Protein AF-A0A7W2R2V3-F1 (afdb_monomer)

Secondary structure (DSSP, 8-state):
--SSTTTSSSSS------PPPP-HHHHHHHTTS-GGGHHIIIIIIT--EEEEEETTTTEEEEEEESTT-GGGEEEEEEEEEETTEEEEEEEE-TTS-HHHHHHHHHHTTPEEEEEEETTEEEEEETTEEEEEESS--TTS-EEEEEEE-

Nearest PDB structures (foldseek):
  3q6a-assembly1_D  TM=4.768E-01  e=6.308E-01  Staphylococcus saprophyticus subsp. saprophyticus ATCC 15305 = NCTC 7292
  6pny-assembly1_A  TM=5.780E-01  e=5.895E+00  Francisella tularensis subsp. tularensis SCHU S4
  5ubf-assembly1_B  TM=4.157E-01  e=2.440E+00  Vibrio cholerae
  4i3d-assembly2_B  TM=1.960E-01  e=4.393E+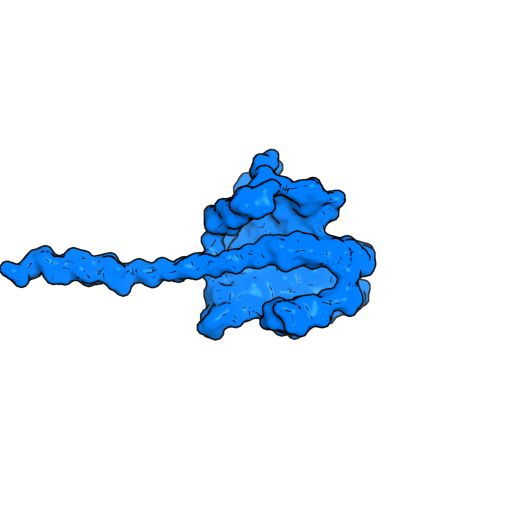00  Anguilla japonica

Structure (mmCIF, N/CA/C/O backbone):
data_AF-A0A7W2R2V3-F1
#
_entry.id   AF-A0A7W2R2V3-F1
#
loop_
_atom_site.group_PDB
_atom_site.id
_atom_site.type_symbol
_atom_site.label_atom_id
_atom_site.label_alt_id
_atom_site.label_comp_id
_atom_site.label_asym_id
_atom_site.label_entity_id
_atom_site.label_seq_id
_atom_site.pdbx_PDB_ins_code
_atom_site.Cartn_x
_atom_site.Cartn_y
_atom_site.Cartn_z
_atom_site.occupancy
_atom_site.B_iso_or_equiv
_atom_site.auth_seq_id
_atom_site.auth_comp_id
_atom_site.auth_asym_id
_atom_site.auth_atom_id
_atom_site.pdbx_PDB_model_num
ATOM 1 N N . MET A 1 1 ? -49.630 -6.819 -19.269 1.00 47.91 1 MET A N 1
ATOM 2 C CA . MET A 1 1 ? -48.246 -7.353 -19.240 1.00 47.91 1 MET A CA 1
ATOM 3 C C . MET A 1 1 ? -47.215 -6.391 -19.866 1.00 47.91 1 MET A C 1
ATOM 5 O O . MET A 1 1 ? -46.337 -6.831 -20.587 1.00 47.91 1 MET A O 1
ATOM 9 N N . LYS A 1 2 ? -47.283 -5.071 -19.603 1.00 46.50 2 LYS A N 1
ATOM 10 C CA . LYS A 1 2 ? -46.313 -4.076 -20.130 1.00 46.50 2 LYS A CA 1
ATOM 11 C C . LYS A 1 2 ? -45.599 -3.246 -19.049 1.00 46.50 2 LYS A C 1
ATOM 13 O O . LYS A 1 2 ? -44.731 -2.457 -19.379 1.00 46.50 2 LYS A O 1
ATOM 18 N N . LYS A 1 3 ? -45.942 -3.430 -17.766 1.00 49.81 3 LYS A N 1
ATOM 19 C CA . LYS A 1 3 ? -45.363 -2.667 -16.639 1.00 49.81 3 LYS A CA 1
ATOM 20 C C . LYS A 1 3 ? -44.327 -3.441 -15.809 1.00 49.81 3 LYS A C 1
ATOM 22 O O . LYS A 1 3 ? -43.699 -2.854 -14.945 1.00 49.81 3 LYS A O 1
ATOM 27 N N . ILE A 1 4 ? -44.141 -4.737 -16.076 1.00 51.19 4 ILE A N 1
ATOM 28 C CA . ILE A 1 4 ? -43.165 -5.586 -15.362 1.00 51.19 4 ILE A CA 1
ATOM 29 C C . ILE A 1 4 ? -41.806 -5.591 -16.083 1.00 51.19 4 ILE A C 1
ATOM 31 O O . ILE A 1 4 ? -40.770 -5.765 -15.452 1.00 51.19 4 ILE A O 1
ATOM 35 N N . LEU A 1 5 ? -41.787 -5.313 -17.392 1.00 47.81 5 LEU A N 1
ATOM 36 C CA . LEU A 1 5 ? -40.557 -5.337 -18.188 1.00 47.81 5 LEU A CA 1
ATOM 37 C C . LEU A 1 5 ? -39.594 -4.182 -17.858 1.00 47.81 5 LEU A C 1
ATOM 39 O O . LEU A 1 5 ? -38.398 -4.296 -18.097 1.00 47.81 5 LEU A O 1
ATOM 43 N N . THR A 1 6 ? -40.096 -3.084 -17.290 1.00 49.03 6 THR A N 1
ATOM 44 C CA . THR A 1 6 ? -39.286 -1.891 -17.012 1.00 49.03 6 THR A CA 1
ATOM 45 C C . THR A 1 6 ? -38.466 -2.007 -15.727 1.00 49.03 6 THR A C 1
ATOM 47 O O . THR A 1 6 ? -37.457 -1.326 -15.599 1.00 49.03 6 THR A O 1
ATOM 50 N N . LEU A 1 7 ? -38.846 -2.887 -14.790 1.00 47.12 7 LEU A N 1
ATOM 51 C CA . LEU A 1 7 ? -38.117 -3.048 -13.525 1.00 47.12 7 LEU A CA 1
ATOM 52 C C . LEU A 1 7 ? -36.897 -3.976 -13.662 1.00 47.12 7 LEU A C 1
ATOM 54 O O . LEU A 1 7 ? -35.919 -3.821 -12.938 1.00 47.12 7 LEU A O 1
ATOM 58 N N . ALA A 1 8 ? -36.919 -4.894 -14.633 1.00 49.53 8 ALA A N 1
ATOM 59 C CA . ALA A 1 8 ? -35.795 -5.787 -14.915 1.00 49.53 8 ALA A CA 1
ATOM 60 C C . ALA A 1 8 ? -34.620 -5.076 -15.617 1.00 49.53 8 ALA A C 1
ATOM 62 O O . ALA A 1 8 ? -33.488 -5.542 -15.535 1.00 49.53 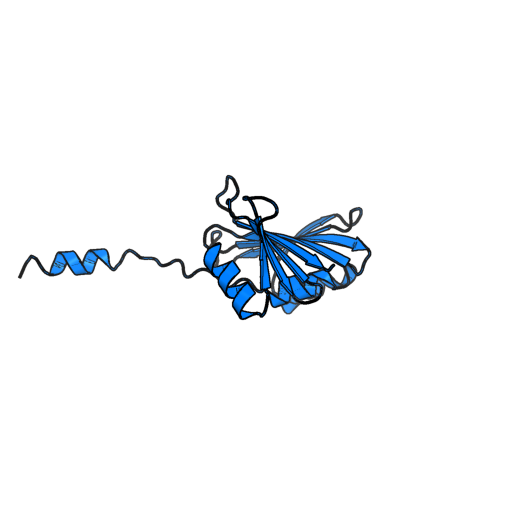8 ALA A O 1
ATOM 63 N N . LEU A 1 9 ? -34.868 -3.929 -16.265 1.00 43.19 9 LEU A N 1
ATOM 64 C CA . LEU A 1 9 ? -33.844 -3.177 -17.000 1.00 43.19 9 LEU A CA 1
ATOM 65 C C . LEU A 1 9 ? -33.035 -2.212 -16.109 1.00 43.19 9 LEU A C 1
ATOM 67 O O . LEU A 1 9 ? -31.960 -1.771 -16.499 1.00 43.19 9 LEU A O 1
ATOM 71 N N . CYS A 1 10 ? -33.507 -1.912 -14.892 1.00 48.00 10 CYS A N 1
ATOM 72 C CA . CYS A 1 10 ? -32.757 -1.096 -13.926 1.00 48.00 10 CYS A CA 1
ATOM 73 C C . CYS A 1 10 ? -31.754 -1.907 -13.088 1.00 48.00 10 CYS A C 1
ATOM 75 O O . CYS A 1 10 ? -30.905 -1.319 -12.426 1.00 48.00 10 CYS A O 1
ATOM 77 N N . LEU A 1 11 ? -31.817 -3.243 -13.126 1.00 46.50 11 LEU A N 1
ATOM 78 C CA . LEU A 1 11 ? -30.890 -4.122 -12.400 1.00 46.50 11 LEU A CA 1
ATOM 79 C C . LEU A 1 11 ? -29.663 -4.533 -13.229 1.00 46.50 11 LEU A C 1
ATOM 81 O O . LEU A 1 11 ? -28.721 -5.089 -12.676 1.00 46.50 11 LEU A O 1
ATOM 85 N N . SER A 1 12 ? -29.632 -4.242 -14.534 1.00 45.44 12 SER A N 1
ATOM 86 C CA . SER A 1 12 ? -28.555 -4.679 -15.436 1.00 45.44 12 SER A CA 1
ATOM 87 C C . SER A 1 12 ? -27.430 -3.658 -15.645 1.00 45.44 12 SER A C 1
ATOM 89 O O . SER A 1 12 ? -26.574 -3.878 -16.496 1.00 45.44 12 SER A O 1
ATOM 91 N N . LEU A 1 13 ? -27.418 -2.540 -14.909 1.00 46.31 13 LEU A N 1
ATOM 92 C CA . LEU A 1 13 ? -26.370 -1.509 -15.022 1.00 46.31 13 LEU A CA 1
ATOM 93 C C . LEU A 1 13 ? -25.631 -1.213 -13.717 1.00 46.31 13 LEU A C 1
ATOM 95 O O . LEU A 1 13 ? -24.720 -0.387 -13.711 1.00 46.31 13 LEU A O 1
ATOM 99 N N . ALA A 1 14 ? -25.921 -1.942 -12.640 1.00 42.97 14 ALA A N 1
ATOM 100 C CA . ALA A 1 14 ? -24.955 -2.059 -11.563 1.00 42.97 14 ALA A CA 1
ATOM 101 C C . ALA A 1 14 ? -23.848 -3.013 -12.037 1.00 42.97 14 ALA A C 1
ATOM 103 O O . ALA A 1 14 ? -23.759 -4.156 -11.598 1.00 42.97 14 ALA A O 1
ATOM 104 N N . ASN A 1 15 ? -22.983 -2.538 -12.942 1.00 39.16 15 ASN A N 1
ATOM 105 C CA . ASN A 1 15 ? -21.591 -2.964 -12.927 1.00 39.16 15 ASN A CA 1
ATOM 106 C C . ASN A 1 15 ? -21.072 -2.538 -11.555 1.00 39.16 15 ASN A C 1
ATOM 108 O O . ASN A 1 15 ? -20.487 -1.469 -11.398 1.00 39.16 15 ASN A O 1
ATOM 112 N N . THR A 1 16 ? -21.358 -3.344 -10.532 1.00 43.53 16 THR A N 1
ATOM 113 C CA . THR A 1 16 ? -20.604 -3.327 -9.296 1.00 43.53 16 THR A CA 1
ATOM 114 C C . THR A 1 16 ? -19.194 -3.662 -9.747 1.00 43.53 16 THR A C 1
ATOM 116 O O . THR A 1 16 ? -18.870 -4.833 -9.965 1.00 43.53 16 THR A O 1
ATOM 119 N N . ALA A 1 17 ? -18.394 -2.630 -10.019 1.00 47.38 17 ALA A N 1
ATOM 120 C CA . ALA A 1 17 ? -16.955 -2.745 -10.071 1.00 47.38 17 ALA A CA 1
ATOM 121 C C . ALA A 1 17 ? -16.590 -3.310 -8.702 1.00 47.38 17 ALA A C 1
ATOM 123 O O . ALA A 1 17 ? -16.568 -2.594 -7.708 1.00 47.38 17 ALA A O 1
ATOM 124 N N . MET A 1 18 ? -16.524 -4.639 -8.638 1.00 47.41 18 MET A N 1
ATOM 125 C CA . MET A 1 18 ? -16.279 -5.384 -7.422 1.00 47.41 18 MET A CA 1
ATOM 126 C C . MET A 1 18 ? -14.887 -4.937 -7.007 1.00 47.41 18 MET A C 1
ATOM 128 O O . MET A 1 18 ? -13.915 -5.251 -7.707 1.00 47.41 18 MET A O 1
ATOM 132 N N . SER A 1 19 ? -14.831 -4.075 -5.994 1.00 53.31 19 SER A N 1
ATOM 133 C CA . SER A 1 19 ? -13.600 -3.391 -5.652 1.00 53.31 19 SER A CA 1
ATOM 134 C C . SER A 1 19 ? -12.564 -4.450 -5.291 1.00 53.31 19 SER A C 1
ATOM 136 O O . SER A 1 19 ? -12.847 -5.513 -4.726 1.00 53.31 19 SER A O 1
ATOM 138 N N . LYS A 1 20 ? -11.366 -4.259 -5.833 1.00 68.19 20 LYS A N 1
ATOM 139 C CA . LYS A 1 20 ? -10.300 -5.248 -5.737 1.00 68.19 20 LYS A CA 1
ATOM 140 C C . LYS A 1 20 ? -9.774 -5.235 -4.307 1.00 68.19 20 LYS A C 1
ATOM 142 O O . LYS A 1 20 ? -9.428 -4.184 -3.779 1.00 68.19 20 LYS A O 1
ATOM 147 N N . ASN A 1 21 ? -9.646 -6.417 -3.705 1.00 80.31 21 ASN A N 1
ATOM 148 C CA . ASN A 1 21 ? -8.979 -6.533 -2.412 1.00 80.31 21 ASN A C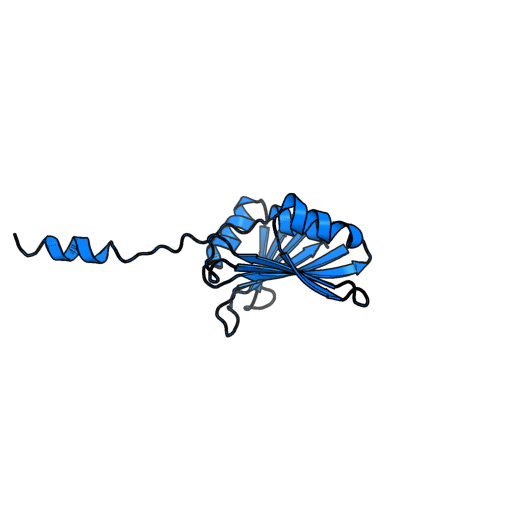A 1
ATOM 149 C C . ASN A 1 21 ? -7.529 -6.055 -2.533 1.00 80.31 21 ASN A C 1
ATOM 151 O O . ASN A 1 21 ? -6.776 -6.536 -3.386 1.00 80.31 21 ASN A O 1
ATOM 155 N N . LEU A 1 22 ? -7.157 -5.111 -1.674 1.00 90.00 22 LEU A N 1
ATOM 156 C CA . LEU A 1 22 ? -5.791 -4.651 -1.523 1.00 90.00 22 LEU A CA 1
ATOM 157 C C . LEU A 1 22 ? -5.022 -5.704 -0.725 1.00 90.00 22 LEU A C 1
ATOM 159 O O . LEU A 1 22 ? -5.476 -6.166 0.323 1.00 90.00 22 LEU A O 1
ATOM 163 N N . ASP A 1 23 ? -3.845 -6.093 -1.204 1.00 93.12 23 ASP A N 1
ATOM 164 C CA . ASP A 1 23 ? -3.018 -7.064 -0.492 1.00 93.12 23 ASP A CA 1
ATOM 165 C C . ASP A 1 23 ? -2.312 -6.398 0.702 1.00 93.12 23 ASP A C 1
ATOM 167 O O . ASP A 1 23 ? -1.171 -5.948 0.618 1.00 93.12 23 ASP A O 1
ATOM 171 N N . ILE A 1 24 ? -3.026 -6.306 1.826 1.00 94.88 24 ILE A N 1
ATOM 172 C CA . ILE A 1 24 ? -2.527 -5.695 3.067 1.00 94.88 24 ILE A CA 1
ATOM 173 C C . ILE A 1 24 ? -1.268 -6.410 3.580 1.00 94.88 24 ILE A C 1
ATOM 175 O O . ILE A 1 24 ? -0.374 -5.758 4.112 1.00 94.88 24 ILE A O 1
ATOM 179 N N . ILE A 1 25 ? -1.168 -7.731 3.392 1.00 93.06 25 ILE A N 1
ATOM 180 C CA . ILE A 1 25 ? -0.034 -8.532 3.877 1.00 93.06 25 ILE A CA 1
ATOM 181 C C . ILE A 1 25 ? 1.222 -8.222 3.062 1.00 93.06 25 ILE A C 1
ATOM 183 O O . ILE A 1 25 ? 2.300 -8.069 3.635 1.00 93.06 25 ILE A O 1
ATOM 187 N N . LEU A 1 26 ? 1.092 -8.096 1.737 1.00 95.00 26 LEU A N 1
ATOM 188 C CA . LEU A 1 26 ? 2.176 -7.607 0.885 1.00 95.00 26 LEU A CA 1
ATOM 189 C C . LEU A 1 26 ? 2.682 -6.250 1.379 1.00 95.00 26 LEU A C 1
ATOM 191 O O . LEU A 1 26 ? 3.881 -6.094 1.605 1.00 95.00 26 LEU A O 1
ATOM 195 N N . LEU A 1 27 ? 1.776 -5.283 1.553 1.00 96.44 27 LEU A N 1
ATOM 196 C CA . LEU A 1 27 ? 2.140 -3.925 1.958 1.00 96.44 27 LEU A CA 1
ATOM 197 C C . LEU A 1 27 ? 2.829 -3.906 3.325 1.00 96.44 27 LEU A C 1
ATOM 199 O O . LEU A 1 27 ? 3.864 -3.267 3.479 1.00 96.44 27 LEU A O 1
ATOM 203 N N . GLU A 1 28 ? 2.318 -4.665 4.290 1.00 94.69 28 GLU A N 1
ATOM 204 C CA . GLU A 1 28 ? 2.942 -4.821 5.603 1.00 94.69 28 GLU A CA 1
ATOM 205 C C . GLU A 1 28 ? 4.361 -5.405 5.487 1.00 94.69 28 GLU A C 1
ATOM 207 O O . GLU A 1 28 ? 5.320 -4.815 5.985 1.00 94.69 28 GLU A O 1
ATOM 212 N N . ASN A 1 29 ? 4.534 -6.507 4.752 1.00 93.94 29 ASN A N 1
ATOM 213 C CA . ASN A 1 29 ? 5.835 -7.160 4.579 1.00 93.94 29 ASN A CA 1
ATOM 214 C C . ASN A 1 29 ? 6.868 -6.268 3.880 1.00 93.94 29 ASN A C 1
ATOM 216 O O . ASN A 1 29 ? 8.059 -6.344 4.184 1.00 93.94 29 ASN A O 1
ATOM 220 N N . LEU A 1 30 ? 6.432 -5.426 2.942 1.00 95.25 30 LEU A N 1
ATOM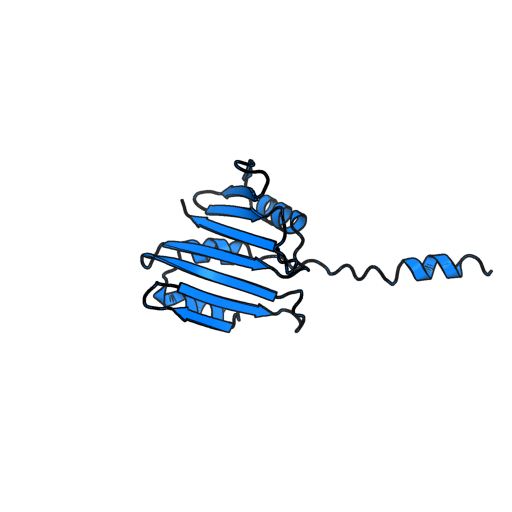 221 C CA . LEU A 1 30 ? 7.321 -4.512 2.230 1.00 95.25 30 LEU A CA 1
ATOM 222 C C . LEU A 1 30 ? 7.967 -3.481 3.159 1.00 95.25 30 LEU A C 1
ATOM 224 O O . LEU A 1 30 ? 9.100 -3.094 2.892 1.00 95.25 30 LEU A O 1
ATOM 228 N N . THR A 1 31 ? 7.326 -3.085 4.263 1.00 95.25 31 THR A N 1
ATOM 229 C CA . THR A 1 31 ? 7.888 -2.084 5.198 1.00 95.25 31 THR A CA 1
ATOM 230 C C . THR A 1 31 ? 9.200 -2.519 5.862 1.00 95.25 31 THR A C 1
ATOM 232 O O . THR A 1 31 ? 10.010 -1.671 6.227 1.00 95.25 31 THR A O 1
ATOM 235 N N . SER A 1 32 ? 9.445 -3.828 5.973 1.00 92.69 32 SER A N 1
ATOM 236 C CA . SER A 1 32 ? 10.618 -4.411 6.648 1.00 92.69 32 SER A CA 1
ATOM 237 C C . SER A 1 32 ? 11.520 -5.236 5.723 1.00 92.69 32 SER A C 1
ATOM 239 O O . SER A 1 32 ? 12.517 -5.822 6.152 1.00 92.69 32 SER A O 1
ATOM 241 N N . LYS A 1 33 ? 11.174 -5.325 4.435 1.00 92.44 33 LYS A N 1
ATOM 242 C CA . LYS A 1 33 ? 11.935 -6.105 3.458 1.00 92.44 33 LYS A CA 1
ATOM 243 C C . LYS A 1 33 ? 13.221 -5.376 3.063 1.00 92.44 33 LYS A C 1
ATOM 245 O O . LYS A 1 33 ? 13.189 -4.175 2.823 1.00 92.44 33 LYS A O 1
ATOM 250 N N . SER A 1 34 ? 14.329 -6.109 2.905 1.00 92.38 34 SER A N 1
ATOM 251 C CA . SER A 1 34 ? 15.566 -5.511 2.381 1.00 92.38 34 SER A CA 1
ATOM 252 C C . SER A 1 34 ? 15.323 -4.882 1.004 1.00 92.38 34 SER A C 1
ATOM 254 O O . SER A 1 34 ? 14.782 -5.560 0.118 1.00 92.38 34 SER A O 1
ATOM 256 N N . PHE A 1 35 ? 15.739 -3.627 0.816 1.00 91.06 35 PHE A N 1
ATOM 257 C CA . PHE A 1 35 ? 15.547 -2.862 -0.414 1.00 91.06 35 PHE A CA 1
ATOM 258 C C . PHE A 1 35 ? 16.179 -3.576 -1.615 1.00 91.06 35 PHE A C 1
ATOM 260 O O . PHE A 1 35 ? 15.554 -3.709 -2.670 1.00 91.06 35 PHE A O 1
ATOM 267 N N . ALA A 1 36 ? 17.372 -4.149 -1.427 1.00 89.94 36 ALA A N 1
ATOM 268 C CA . ALA A 1 36 ? 18.058 -4.954 -2.438 1.00 89.94 36 ALA A CA 1
ATOM 269 C C . ALA A 1 36 ? 17.253 -6.181 -2.917 1.00 89.94 36 ALA A C 1
ATOM 271 O O . ALA A 1 36 ? 17.462 -6.669 -4.028 1.00 89.94 36 ALA A O 1
ATOM 272 N N . SER A 1 37 ? 16.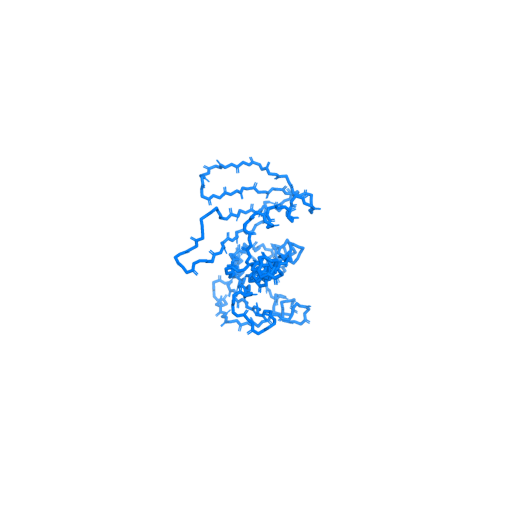322 -6.685 -2.100 1.00 91.62 37 SER A N 1
ATOM 273 C CA . SER A 1 37 ? 15.501 -7.862 -2.414 1.00 91.62 37 SER A CA 1
ATOM 274 C C . SER A 1 37 ? 14.118 -7.538 -2.992 1.00 91.62 37 SER A C 1
ATOM 276 O O . SER A 1 37 ? 13.372 -8.462 -3.330 1.00 91.62 37 SER A O 1
ATOM 278 N N . LEU A 1 38 ? 13.769 -6.252 -3.121 1.00 93.31 38 LEU A N 1
ATOM 279 C CA . LEU A 1 38 ? 12.431 -5.826 -3.538 1.00 93.31 38 LEU A CA 1
ATOM 280 C C . LEU A 1 38 ? 12.073 -6.272 -4.950 1.00 93.31 38 LEU A C 1
ATOM 282 O O . LEU A 1 38 ? 10.947 -6.707 -5.147 1.00 93.31 38 LEU A O 1
ATOM 286 N N . ASP A 1 39 ? 13.007 -6.220 -5.904 1.00 94.50 39 ASP A N 1
ATOM 287 C CA . ASP A 1 39 ? 12.724 -6.599 -7.297 1.00 94.50 39 ASP A CA 1
ATOM 288 C C . ASP A 1 39 ? 12.261 -8.054 -7.382 1.00 94.50 39 ASP A C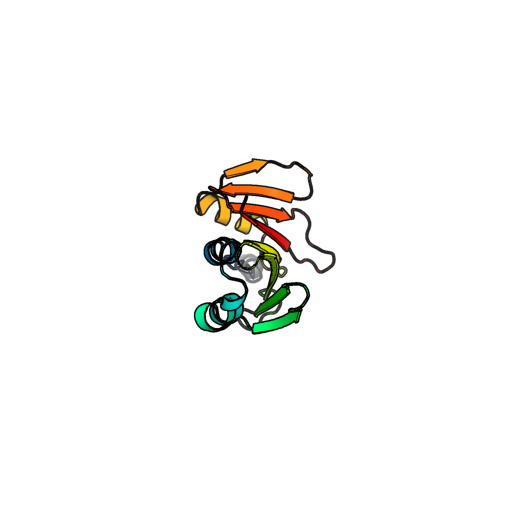 1
ATOM 290 O O . ASP A 1 39 ? 11.177 -8.326 -7.892 1.00 94.50 39 ASP A O 1
ATOM 294 N N . ARG A 1 40 ? 13.021 -8.975 -6.777 1.00 94.31 40 ARG A N 1
ATOM 295 C CA . ARG A 1 40 ? 12.625 -10.385 -6.669 1.00 94.31 40 ARG A CA 1
ATOM 296 C C . ARG A 1 40 ? 11.272 -10.522 -5.977 1.00 94.31 40 ARG A C 1
ATOM 298 O O . ARG A 1 40 ? 10.440 -11.311 -6.401 1.00 94.31 40 ARG A O 1
ATOM 305 N N . TYR A 1 41 ? 11.047 -9.783 -4.892 1.00 94.12 41 TYR A N 1
ATOM 306 C CA . TYR A 1 41 ? 9.803 -9.922 -4.146 1.00 94.12 41 TYR A CA 1
ATOM 307 C C . TYR A 1 41 ? 8.595 -9.451 -4.967 1.00 94.12 41 TYR A C 1
ATOM 309 O O . TYR A 1 41 ? 7.646 -10.203 -5.153 1.00 94.12 41 TYR A O 1
ATOM 317 N N . MET A 1 42 ? 8.659 -8.243 -5.517 1.00 96.88 42 MET A N 1
ATOM 318 C CA . MET A 1 42 ? 7.573 -7.603 -6.253 1.00 96.88 42 MET A CA 1
ATOM 319 C C . MET A 1 42 ? 7.297 -8.271 -7.599 1.00 96.88 42 MET A C 1
ATOM 321 O O . MET A 1 42 ? 6.136 -8.512 -7.931 1.00 96.88 42 MET A O 1
ATOM 325 N N . ILE A 1 43 ? 8.346 -8.575 -8.362 1.00 96.06 43 ILE A N 1
ATOM 326 C CA . ILE A 1 43 ? 8.227 -9.107 -9.721 1.00 96.06 43 ILE A CA 1
ATOM 327 C C . ILE A 1 43 ? 7.968 -10.611 -9.663 1.00 96.06 43 ILE A C 1
ATOM 329 O O . ILE A 1 43 ? 6.930 -11.069 -10.138 1.00 96.06 43 ILE A O 1
ATOM 333 N N . ASP A 1 44 ? 8.851 -11.374 -9.016 1.00 94.00 44 ASP A N 1
ATOM 334 C CA . ASP A 1 44 ? 8.819 -12.836 -9.125 1.00 94.00 44 ASP A CA 1
ATOM 335 C C . ASP A 1 44 ? 7.672 -13.455 -8.309 1.00 94.00 44 ASP A C 1
ATOM 337 O O . ASP A 1 44 ? 7.054 -14.418 -8.759 1.00 94.00 44 ASP A O 1
ATOM 341 N N . TYR A 1 45 ? 7.354 -12.914 -7.123 1.00 92.56 45 TYR A N 1
ATOM 342 C CA . TYR A 1 45 ? 6.297 -13.483 -6.269 1.00 92.56 45 TYR A CA 1
ATOM 343 C C . TYR A 1 45 ? 4.938 -12.812 -6.431 1.00 92.56 45 TYR A C 1
ATOM 345 O O . TYR A 1 45 ? 3.914 -13.488 -6.346 1.00 92.56 45 TYR A O 1
ATOM 353 N N . TYR A 1 46 ? 4.907 -11.497 -6.659 1.00 94.19 46 TYR A N 1
ATOM 354 C CA . TYR A 1 46 ? 3.649 -10.755 -6.749 1.00 94.19 46 TYR A CA 1
ATOM 355 C C . TYR A 1 46 ? 3.300 -10.305 -8.167 1.00 94.19 46 TYR A C 1
ATOM 357 O O . TYR A 1 46 ? 2.206 -9.773 -8.359 1.00 94.19 46 TYR A O 1
ATOM 365 N N . GLY A 1 47 ? 4.146 -10.551 -9.173 1.00 94.56 47 GLY A N 1
ATOM 366 C CA . GLY A 1 47 ? 3.843 -10.258 -10.577 1.00 94.56 47 GLY A CA 1
ATOM 367 C C . GLY A 1 47 ? 3.630 -8.771 -10.859 1.00 94.56 47 GLY A C 1
ATOM 368 O O . GLY A 1 47 ? 2.772 -8.423 -11.669 1.00 94.56 47 GLY A O 1
ATOM 369 N N . PHE A 1 48 ? 4.318 -7.897 -10.127 1.00 96.75 48 PHE A N 1
ATOM 370 C CA . PHE A 1 48 ? 4.388 -6.477 -10.453 1.00 96.75 48 PHE A CA 1
ATOM 371 C C . PHE A 1 48 ? 5.429 -6.233 -11.543 1.00 96.75 48 PHE A C 1
ATOM 373 O O . PHE A 1 48 ? 6.408 -6.960 -11.674 1.00 96.75 48 PHE A O 1
ATOM 380 N N . GLU A 1 49 ? 5.258 -5.139 -12.268 1.00 96.81 49 GLU A N 1
ATOM 381 C CA . GLU A 1 49 ? 6.251 -4.616 -13.193 1.00 96.81 49 GLU A CA 1
ATOM 382 C C . GLU A 1 49 ? 6.980 -3.438 -12.554 1.00 96.81 49 GLU A C 1
ATOM 384 O O . GLU A 1 49 ? 6.382 -2.614 -11.855 1.00 96.81 49 GLU A O 1
ATOM 389 N N . LYS A 1 50 ? 8.287 -3.329 -12.794 1.00 96.25 50 LYS A N 1
ATOM 390 C CA . LYS A 1 50 ? 9.071 -2.185 -12.328 1.00 96.25 50 LYS A CA 1
ATOM 391 C C . LYS A 1 50 ? 8.897 -1.014 -13.294 1.00 96.25 50 LYS A C 1
ATOM 393 O O . LYS A 1 50 ? 9.369 -1.068 -14.423 1.00 96.25 50 LYS A O 1
ATOM 398 N N . ILE A 1 51 ? 8.262 0.059 -12.827 1.00 95.25 51 ILE A N 1
ATOM 399 C CA . ILE A 1 51 ? 8.005 1.273 -13.618 1.00 95.25 51 ILE A CA 1
ATOM 400 C C . ILE A 1 51 ? 9.216 2.208 -13.578 1.00 95.25 51 ILE A C 1
ATOM 402 O O . ILE A 1 51 ? 9.584 2.818 -14.580 1.00 95.25 51 ILE A O 1
ATOM 406 N N . ARG A 1 52 ? 9.827 2.366 -12.398 1.00 91.31 52 ARG A N 1
ATOM 407 C CA . ARG A 1 52 ? 10.925 3.316 -12.191 1.00 91.31 52 ARG A CA 1
ATOM 408 C C . ARG A 1 52 ? 11.884 2.824 -11.119 1.00 91.31 52 ARG A C 1
ATOM 410 O O . ARG A 1 52 ? 11.470 2.241 -10.120 1.00 91.31 52 ARG A O 1
ATOM 417 N N . ASN A 1 53 ? 13.165 3.121 -11.307 1.00 87.94 53 ASN A N 1
ATOM 418 C CA . ASN A 1 53 ? 14.204 2.926 -10.306 1.00 87.94 53 ASN A CA 1
ATOM 419 C C . ASN A 1 53 ? 14.979 4.231 -10.111 1.00 87.94 53 ASN A C 1
ATOM 421 O O . ASN A 1 53 ? 15.392 4.847 -11.092 1.00 87.94 53 ASN A O 1
ATOM 425 N N . ASN A 1 54 ? 15.195 4.630 -8.864 1.00 84.94 54 ASN A N 1
ATOM 426 C CA . ASN A 1 54 ? 16.143 5.668 -8.496 1.00 84.94 54 ASN A CA 1
ATOM 427 C C . ASN A 1 54 ? 17.007 5.127 -7.352 1.00 84.94 54 ASN A C 1
ATOM 429 O O . ASN A 1 54 ? 16.654 5.249 -6.178 1.00 84.94 54 ASN A O 1
ATOM 433 N N . LYS A 1 55 ? 18.112 4.472 -7.729 1.00 74.88 55 LYS A N 1
ATOM 434 C CA . LYS A 1 55 ? 19.013 3.795 -6.789 1.00 74.88 55 LYS A CA 1
ATOM 435 C C . LYS A 1 55 ? 19.673 4.775 -5.824 1.00 74.88 55 LYS A C 1
ATOM 437 O O . LYS A 1 55 ? 19.768 4.458 -4.645 1.00 74.88 55 LYS A O 1
ATOM 442 N N . ASP A 1 56 ? 20.048 5.954 -6.311 1.00 78.81 56 ASP A N 1
ATOM 443 C CA . ASP A 1 56 ? 20.754 6.969 -5.521 1.00 78.81 56 ASP A CA 1
ATOM 444 C C . ASP A 1 56 ? 19.904 7.468 -4.348 1.00 78.81 56 ASP A C 1
ATOM 446 O O . ASP A 1 56 ? 20.425 7.771 -3.280 1.00 78.81 56 ASP A O 1
ATOM 450 N N . ASN A 1 57 ? 18.579 7.467 -4.521 1.00 82.31 57 ASN A N 1
ATOM 451 C CA . ASN A 1 57 ? 17.628 7.888 -3.497 1.00 82.31 57 ASN A CA 1
ATOM 452 C C . ASN A 1 57 ? 16.909 6.719 -2.805 1.00 82.31 57 ASN A C 1
ATOM 454 O O . ASN A 1 57 ? 15.895 6.964 -2.154 1.00 82.31 57 ASN A O 1
ATOM 458 N N . LEU A 1 58 ? 17.369 5.472 -2.993 1.00 89.69 58 LEU A N 1
ATOM 459 C CA . LEU A 1 58 ? 16.730 4.248 -2.484 1.00 89.69 58 LEU A CA 1
ATOM 460 C C . LEU A 1 58 ? 15.213 4.221 -2.735 1.00 89.69 58 LEU A C 1
ATOM 462 O O . LEU A 1 58 ? 14.397 4.006 -1.836 1.00 89.69 58 LEU A O 1
ATOM 466 N N . GLN A 1 59 ? 14.833 4.478 -3.987 1.00 94.88 59 GLN A N 1
ATOM 467 C CA . GLN A 1 59 ? 13.440 4.517 -4.417 1.00 94.88 59 GLN A CA 1
ATOM 468 C C . GLN A 1 59 ? 13.188 3.571 -5.585 1.00 94.88 59 GLN A C 1
ATOM 470 O O . GLN A 1 59 ? 13.931 3.536 -6.566 1.00 94.88 59 GLN A O 1
ATOM 475 N N . SER A 1 60 ? 12.100 2.814 -5.512 1.00 95.88 60 SER A N 1
ATOM 476 C CA . SER A 1 60 ? 11.618 2.000 -6.629 1.00 95.88 60 SER A CA 1
ATOM 477 C C . SER A 1 60 ? 10.103 2.082 -6.721 1.00 95.88 60 SER A C 1
ATOM 479 O O . SER A 1 60 ? 9.410 2.124 -5.710 1.00 95.88 60 SER A O 1
ATOM 481 N N . THR A 1 61 ? 9.586 2.130 -7.943 1.00 97.69 61 THR A N 1
ATOM 482 C CA . THR A 1 61 ? 8.150 2.193 -8.214 1.00 97.69 61 THR A CA 1
ATOM 483 C C . THR A 1 61 ? 7.740 0.982 -9.024 1.00 97.69 61 THR A C 1
ATOM 485 O O . THR A 1 61 ? 8.332 0.700 -10.068 1.00 97.69 61 THR A O 1
ATOM 488 N N . TYR A 1 62 ? 6.704 0.307 -8.550 1.00 97.94 62 TYR A N 1
ATOM 489 C CA . TYR A 1 62 ? 6.149 -0.901 -9.135 1.00 97.94 62 TYR A CA 1
ATOM 490 C C . TYR A 1 62 ? 4.681 -0.680 -9.483 1.00 97.94 62 TYR A C 1
ATOM 492 O O . TYR A 1 62 ? 3.975 0.024 -8.763 1.00 97.94 62 TYR A O 1
ATOM 500 N N . GLY A 1 63 ? 4.218 -1.286 -10.570 1.00 96.88 63 GLY A N 1
ATOM 501 C CA . GLY A 1 63 ? 2.828 -1.231 -11.007 1.00 96.88 63 GLY A CA 1
ATOM 502 C C . GLY A 1 63 ? 2.278 -2.611 -11.300 1.00 96.88 63 GLY A C 1
ATOM 503 O O . GLY A 1 63 ? 3.003 -3.492 -11.756 1.00 96.88 63 GLY A O 1
ATOM 504 N N . LYS A 1 64 ? 0.988 -2.802 -11.049 1.00 95.25 64 LYS A N 1
ATOM 505 C CA . LYS A 1 64 ? 0.273 -4.002 -11.471 1.00 95.25 64 LYS A CA 1
ATOM 506 C C . LYS A 1 64 ? -1.149 -3.654 -11.871 1.00 95.25 64 LYS A C 1
ATOM 508 O O . LYS A 1 64 ? -1.906 -3.099 -11.075 1.00 95.25 64 LYS A O 1
ATOM 513 N N . THR A 1 65 ? -1.513 -4.019 -13.094 1.00 93.25 65 THR A N 1
ATOM 514 C CA . THR A 1 65 ? -2.862 -3.832 -13.636 1.00 93.25 65 THR A CA 1
ATOM 515 C C . THR A 1 65 ? -3.586 -5.167 -13.658 1.00 93.25 65 THR A C 1
ATOM 517 O O . THR A 1 65 ? -3.137 -6.133 -14.274 1.00 93.25 65 THR A O 1
ATOM 520 N N . TYR A 1 66 ? -4.731 -5.243 -12.985 1.00 87.50 66 TYR A N 1
ATOM 521 C CA . TYR A 1 66 ? -5.519 -6.469 -12.949 1.00 87.50 66 TYR A CA 1
ATOM 522 C C . TYR A 1 66 ? -6.570 -6.499 -14.058 1.00 87.50 66 TYR A C 1
ATOM 524 O O . TYR A 1 66 ? -7.262 -5.512 -14.290 1.00 87.50 66 TYR A O 1
ATOM 532 N N . LYS A 1 67 ? -6.749 -7.673 -14.681 1.00 87.50 67 LYS A N 1
ATOM 533 C CA . LYS A 1 67 ? -7.750 -7.912 -15.741 1.00 87.50 67 LYS A CA 1
ATOM 534 C C . LYS A 1 67 ? -7.611 -6.976 -16.959 1.00 87.50 67 LYS A C 1
ATOM 536 O O . LYS A 1 67 ? -8.594 -6.752 -17.650 1.00 87.50 67 LYS A O 1
ATOM 541 N N . HIS A 1 68 ? -6.413 -6.437 -17.207 1.00 86.31 68 HIS A N 1
ATOM 542 C CA . HIS A 1 68 ? -6.151 -5.448 -18.266 1.00 86.31 68 HIS A CA 1
ATOM 543 C C . HIS A 1 68 ? -7.024 -4.182 -18.184 1.00 86.31 68 HIS A C 1
ATOM 545 O O . HIS A 1 68 ? -7.237 -3.509 -19.187 1.00 86.31 68 HIS A O 1
ATOM 551 N N . ASP A 1 69 ? -7.512 -3.847 -16.989 1.00 87.44 69 ASP A N 1
ATOM 552 C CA . ASP A 1 69 ? -8.336 -2.669 -16.741 1.00 87.44 69 ASP A CA 1
ATOM 553 C C . ASP A 1 69 ? -7.559 -1.678 -15.867 1.00 87.44 69 ASP A C 1
ATOM 555 O O . ASP A 1 69 ? -7.208 -1.976 -14.719 1.00 87.44 69 ASP A O 1
ATOM 559 N N . LEU A 1 70 ? -7.277 -0.501 -16.434 1.00 89.56 70 LEU A N 1
ATOM 560 C CA . LEU A 1 70 ? -6.483 0.549 -15.797 1.00 89.56 70 LEU A CA 1
ATOM 561 C C . LEU A 1 70 ? -7.130 1.071 -14.513 1.00 89.56 70 LEU A C 1
ATOM 563 O O . LEU A 1 70 ? -6.402 1.462 -13.598 1.00 89.56 70 LEU A O 1
ATOM 567 N N . ASP A 1 71 ? -8.457 0.985 -14.399 1.00 89.69 71 ASP A N 1
ATOM 568 C CA . ASP A 1 71 ? -9.193 1.370 -13.196 1.00 89.69 71 ASP A CA 1
ATOM 569 C C . ASP A 1 71 ? -8.967 0.399 -12.027 1.00 89.69 71 ASP A C 1
ATOM 571 O O . ASP A 1 71 ? -9.333 0.700 -10.891 1.00 89.69 71 ASP A O 1
ATOM 575 N N . ASN A 1 72 ? -8.295 -0.730 -12.284 1.00 89.25 72 ASN A N 1
ATOM 576 C CA . ASN A 1 72 ? -7.854 -1.710 -11.292 1.00 89.25 72 ASN A CA 1
ATOM 577 C C . ASN A 1 72 ? -6.333 -1.695 -11.070 1.00 89.25 72 ASN A C 1
ATOM 579 O O . ASN A 1 72 ? -5.780 -2.675 -10.565 1.00 89.25 72 ASN A O 1
ATOM 583 N N . THR A 1 73 ? -5.630 -0.634 -11.466 1.00 92.94 73 THR A N 1
ATOM 584 C CA . THR A 1 73 ? -4.174 -0.540 -11.286 1.00 92.94 73 THR A CA 1
ATOM 585 C C . THR A 1 73 ? -3.800 -0.224 -9.839 1.00 92.94 73 THR A C 1
ATOM 587 O O . THR A 1 73 ? -4.408 0.635 -9.200 1.00 92.94 73 THR A O 1
ATOM 590 N N . VAL A 1 74 ? -2.761 -0.899 -9.346 1.00 95.69 74 VAL A N 1
ATOM 591 C CA . VAL A 1 74 ? -2.065 -0.575 -8.094 1.00 95.69 74 VAL A CA 1
ATOM 592 C C . VAL A 1 74 ? -0.660 -0.116 -8.439 1.00 95.69 74 VAL A C 1
ATOM 594 O O . VAL A 1 74 ? 0.062 -0.822 -9.144 1.00 95.69 74 VAL A O 1
ATOM 597 N N . VAL A 1 75 ? -0.265 1.043 -7.926 1.00 96.88 75 VAL A N 1
ATOM 598 C CA . VAL A 1 75 ? 1.102 1.555 -8.027 1.00 96.88 75 VAL A CA 1
ATOM 599 C C . VAL A 1 75 ? 1.678 1.668 -6.625 1.00 96.88 75 VAL A C 1
ATOM 601 O O . VAL A 1 75 ? 1.094 2.324 -5.772 1.00 96.88 75 VAL A O 1
ATOM 604 N N . ILE A 1 76 ? 2.823 1.035 -6.387 1.00 97.94 76 ILE A N 1
ATOM 605 C CA . ILE A 1 76 ? 3.525 1.057 -5.102 1.00 97.94 76 ILE A CA 1
ATOM 606 C C . ILE A 1 76 ? 4.880 1.707 -5.325 1.00 97.94 76 ILE A C 1
ATOM 608 O O . ILE A 1 76 ? 5.740 1.163 -6.021 1.00 97.94 76 ILE A O 1
ATOM 612 N N . LYS A 1 77 ? 5.088 2.872 -4.720 1.00 97.50 77 LYS A N 1
ATOM 613 C CA . LYS A 1 77 ? 6.402 3.488 -4.595 1.00 97.50 77 LYS A CA 1
ATOM 614 C C . LYS A 1 77 ? 6.977 3.116 -3.234 1.00 97.50 77 LYS A C 1
ATOM 616 O O . LYS A 1 77 ? 6.412 3.455 -2.203 1.00 97.50 77 LYS A O 1
ATOM 621 N N . VAL A 1 78 ? 8.113 2.436 -3.254 1.00 96.62 78 VAL A N 1
ATOM 622 C CA . VAL A 1 78 ? 8.889 2.076 -2.069 1.00 96.62 78 VAL A CA 1
ATOM 623 C C . VAL A 1 78 ? 10.000 3.105 -1.891 1.00 96.62 78 VAL A C 1
ATOM 625 O O . VAL A 1 78 ? 10.749 3.364 -2.837 1.00 96.62 78 VAL A O 1
ATOM 628 N N . ILE A 1 79 ? 10.085 3.697 -0.702 1.00 95.50 79 ILE A N 1
ATOM 629 C CA . ILE A 1 79 ? 11.091 4.683 -0.304 1.00 95.50 79 ILE A CA 1
ATOM 630 C C . ILE A 1 79 ? 11.816 4.136 0.924 1.00 95.50 79 ILE A C 1
ATOM 632 O O . ILE A 1 79 ? 11.214 3.996 1.986 1.00 95.50 79 ILE A O 1
ATOM 636 N N . SER A 1 80 ? 13.103 3.840 0.788 1.00 92.81 80 SER A N 1
ATOM 637 C CA . SER A 1 80 ? 13.924 3.329 1.887 1.00 92.81 80 SER A CA 1
ATOM 638 C C . SER A 1 80 ? 14.639 4.469 2.605 1.00 92.81 80 SER A C 1
ATOM 640 O O . SER A 1 80 ? 15.238 5.325 1.957 1.00 92.81 80 SER A O 1
ATOM 642 N N . SER A 1 81 ? 14.639 4.457 3.940 1.00 83.94 81 SER A N 1
ATOM 643 C CA . SER A 1 81 ? 15.532 5.321 4.740 1.00 83.94 81 SER A CA 1
ATOM 644 C C . SER A 1 81 ? 16.900 4.667 4.974 1.00 83.94 81 SER A C 1
ATOM 646 O O . SER A 1 81 ? 17.931 5.330 5.049 1.00 83.94 81 SER A O 1
ATOM 648 N N . ASN A 1 82 ? 16.895 3.340 5.060 1.00 79.12 82 ASN A N 1
ATOM 649 C CA . ASN A 1 82 ? 18.038 2.438 5.113 1.00 79.12 82 ASN A CA 1
ATOM 650 C C . ASN A 1 82 ? 17.640 1.135 4.408 1.00 79.12 82 ASN A C 1
ATOM 652 O O . ASN A 1 82 ? 16.467 0.973 4.081 1.00 79.12 82 ASN A O 1
ATOM 656 N N . ASP A 1 83 ? 18.561 0.194 4.191 1.00 78.00 83 ASP A N 1
ATOM 657 C CA . ASP A 1 83 ? 18.255 -1.028 3.426 1.00 78.00 83 ASP A CA 1
ATOM 658 C C . ASP A 1 83 ? 17.113 -1.871 4.028 1.00 78.00 83 ASP A C 1
ATOM 660 O O . ASP A 1 83 ? 16.536 -2.669 3.313 1.00 78.00 83 ASP A O 1
ATOM 664 N N . THR A 1 84 ? 16.739 -1.700 5.300 1.00 82.25 84 THR A N 1
ATOM 665 C CA . THR A 1 84 ? 15.789 -2.579 6.016 1.00 82.25 84 THR A CA 1
ATOM 666 C C . THR A 1 84 ? 14.481 -1.917 6.458 1.00 82.25 84 THR A C 1
ATOM 668 O O . THR A 1 84 ? 13.640 -2.578 7.063 1.00 82.25 84 THR A O 1
ATOM 671 N N . SER A 1 85 ? 14.299 -0.625 6.187 1.00 90.25 85 SER A N 1
ATOM 672 C CA . SER A 1 85 ? 13.125 0.140 6.614 1.00 90.25 85 SER A CA 1
ATOM 673 C C . SER A 1 85 ? 12.584 0.962 5.454 1.00 90.25 85 SER A C 1
ATOM 675 O O . SER A 1 85 ? 13.212 1.930 5.005 1.00 90.25 85 SER A O 1
ATOM 677 N N . ASN A 1 86 ? 11.402 0.556 4.991 1.00 94.75 86 ASN A N 1
ATOM 678 C CA . ASN A 1 86 ? 10.707 1.158 3.868 1.00 94.75 86 ASN A CA 1
ATOM 679 C C . ASN A 1 86 ? 9.437 1.882 4.317 1.00 94.75 86 ASN A C 1
ATOM 681 O O . ASN A 1 86 ? 8.664 1.387 5.137 1.00 94.75 86 ASN A O 1
ATOM 685 N N . VAL A 1 87 ? 9.179 3.008 3.664 1.00 96.38 87 VAL A N 1
ATOM 686 C CA . VAL A 1 87 ? 7.883 3.681 3.623 1.00 96.38 87 VAL A CA 1
ATOM 687 C C . VAL A 1 87 ? 7.290 3.474 2.236 1.00 96.38 87 VAL A C 1
ATOM 689 O O . VAL A 1 87 ? 8.001 3.535 1.229 1.00 96.38 87 VAL A O 1
ATOM 692 N N . LEU A 1 88 ? 5.989 3.212 2.178 1.00 97.75 88 LEU A N 1
ATOM 693 C CA . LEU A 1 88 ? 5.268 2.986 0.934 1.00 97.75 88 LEU A CA 1
ATOM 694 C C . LEU A 1 88 ? 4.318 4.144 0.669 1.00 97.75 88 LEU A C 1
ATOM 696 O O . LEU A 1 88 ? 3.485 4.456 1.519 1.00 97.75 88 LEU A O 1
ATOM 700 N N . ASP A 1 89 ? 4.395 4.696 -0.537 1.00 96.81 89 ASP A N 1
ATOM 701 C CA . ASP A 1 89 ? 3.329 5.509 -1.113 1.00 96.81 89 ASP A CA 1
ATOM 702 C C . ASP A 1 89 ? 2.583 4.632 -2.131 1.00 96.81 89 ASP A C 1
ATOM 704 O O . ASP A 1 89 ? 3.141 4.231 -3.160 1.00 96.81 89 ASP A O 1
ATOM 708 N N . VAL A 1 90 ? 1.332 4.292 -1.831 1.00 97.50 90 VAL A N 1
ATOM 709 C CA . VAL A 1 90 ? 0.497 3.398 -2.638 1.00 97.50 90 VAL A CA 1
ATOM 710 C C . VAL A 1 90 ? -0.626 4.199 -3.282 1.00 97.50 90 VAL A C 1
ATOM 712 O O . VAL A 1 90 ? -1.453 4.792 -2.594 1.00 97.50 90 VAL A O 1
ATOM 715 N N . SER A 1 91 ? -0.686 4.173 -4.610 1.00 96.00 91 SER A N 1
ATOM 716 C CA . SER A 1 91 ? -1.768 4.771 -5.384 1.00 96.00 91 SER A CA 1
ATOM 717 C C . SER A 1 91 ? -2.655 3.681 -5.970 1.00 96.00 91 SER A C 1
ATOM 719 O O . SER A 1 91 ? -2.186 2.764 -6.651 1.00 96.00 91 SER A O 1
ATOM 721 N N . LEU A 1 92 ? -3.947 3.791 -5.693 1.00 94.75 92 LEU A N 1
ATOM 722 C CA . LEU A 1 92 ? -4.973 2.844 -6.091 1.00 94.75 92 LEU A CA 1
ATOM 723 C C . LEU A 1 92 ? -5.919 3.521 -7.073 1.00 94.75 92 LEU A C 1
ATOM 725 O O . LEU A 1 92 ? -6.425 4.611 -6.810 1.00 94.75 92 LEU A O 1
ATOM 729 N N . ALA A 1 93 ? -6.144 2.885 -8.216 1.00 92.00 93 ALA A N 1
ATOM 730 C CA . ALA A 1 93 ? -7.069 3.392 -9.218 1.00 92.00 93 ALA A CA 1
ATOM 731 C C . ALA A 1 93 ? -8.531 3.404 -8.717 1.00 92.00 93 ALA A C 1
ATOM 733 O O . ALA A 1 93 ? -8.854 2.881 -7.651 1.00 92.00 93 ALA A O 1
ATOM 734 N N . LYS A 1 94 ? -9.425 4.034 -9.485 1.00 86.44 94 LYS A N 1
ATOM 735 C CA . LYS A 1 94 ? -10.765 4.428 -9.020 1.00 86.44 94 LYS A CA 1
ATOM 736 C C . LYS A 1 94 ? -11.689 3.282 -8.582 1.00 86.44 94 LYS A C 1
ATOM 738 O O . LYS A 1 94 ? -12.652 3.538 -7.866 1.00 86.44 94 LYS A O 1
ATOM 743 N N . ASN A 1 95 ? -11.411 2.032 -8.967 1.00 85.81 95 ASN A N 1
ATOM 744 C CA . ASN A 1 95 ? -12.196 0.877 -8.515 1.00 85.81 95 ASN A CA 1
ATOM 745 C C . ASN A 1 95 ? -11.778 0.357 -7.131 1.00 85.81 95 ASN A C 1
ATOM 747 O O . ASN A 1 95 ? -12.285 -0.676 -6.709 1.00 85.81 95 ASN A O 1
ATOM 751 N N . TYR A 1 96 ? -10.861 1.016 -6.422 1.00 86.00 96 TYR A N 1
ATOM 752 C CA . TYR A 1 96 ? -10.571 0.712 -5.021 1.00 86.00 96 TYR A CA 1
ATOM 753 C C . TYR A 1 96 ? -11.383 1.636 -4.114 1.00 86.00 96 TYR A C 1
ATOM 755 O O . TYR A 1 96 ? -11.080 2.826 -3.980 1.00 86.00 96 TYR A O 1
ATOM 763 N N . ASN A 1 97 ? -12.418 1.083 -3.481 1.00 87.31 97 ASN A N 1
ATOM 764 C CA . ASN A 1 97 ? -13.282 1.837 -2.581 1.00 87.31 97 ASN A CA 1
ATOM 765 C C . ASN A 1 97 ? -12.590 2.067 -1.226 1.00 87.31 97 ASN A C 1
ATOM 767 O O . ASN A 1 97 ? -12.125 1.122 -0.589 1.00 87.31 97 ASN A O 1
ATOM 771 N N . VAL A 1 98 ? -12.559 3.321 -0.762 1.00 89.88 98 VAL A N 1
ATOM 772 C CA . VAL A 1 98 ? -11.946 3.707 0.521 1.00 89.88 98 VAL A CA 1
ATOM 773 C C . VAL A 1 98 ? -12.536 2.923 1.696 1.00 89.88 98 VAL A C 1
ATOM 775 O O . VAL A 1 98 ? -11.781 2.421 2.526 1.00 89.88 98 VAL A O 1
ATOM 778 N N . GLN A 1 99 ? -13.861 2.775 1.762 1.00 90.12 99 GLN A N 1
ATOM 779 C CA . GLN A 1 99 ? -14.517 2.054 2.852 1.00 90.12 99 GLN A CA 1
ATOM 780 C C . GLN A 1 99 ? -14.121 0.576 2.860 1.00 90.12 99 GLN A C 1
ATOM 782 O O . GLN A 1 99 ? -13.801 0.034 3.912 1.00 90.12 99 GLN A O 1
ATOM 787 N N . GLU A 1 100 ? -14.041 -0.060 1.692 1.00 91.31 100 GLU A N 1
ATOM 788 C CA . GLU A 1 100 ? -13.629 -1.462 1.614 1.00 91.31 100 GLU A CA 1
ATOM 789 C C . GLU A 1 100 ? -12.167 -1.674 2.024 1.00 91.31 100 GLU A C 1
ATOM 791 O O . GLU A 1 100 ? -11.847 -2.695 2.630 1.00 91.31 100 GLU A O 1
ATOM 796 N N . ILE A 1 101 ? -11.272 -0.721 1.740 1.00 92.75 101 ILE A N 1
ATOM 797 C CA . ILE A 1 101 ? -9.882 -0.771 2.225 1.00 92.75 101 ILE A CA 1
ATOM 798 C C . ILE A 1 101 ? -9.857 -0.720 3.759 1.00 92.75 101 ILE A C 1
ATOM 800 O O . ILE A 1 101 ? -9.136 -1.495 4.391 1.00 92.75 101 ILE 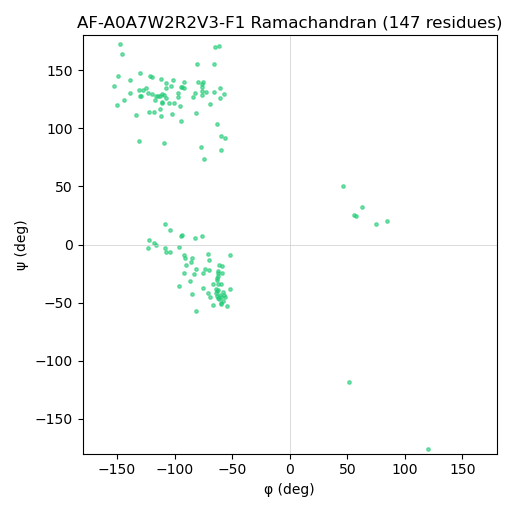A O 1
ATOM 804 N N . LYS A 1 102 ? -10.657 0.163 4.366 1.00 93.25 102 LYS A N 1
ATOM 805 C CA . LYS A 1 102 ? -10.778 0.277 5.828 1.00 93.25 102 LYS A CA 1
ATOM 806 C C . LYS A 1 102 ? -11.327 -1.007 6.446 1.00 93.25 102 LYS A C 1
ATOM 808 O O . LYS A 1 102 ? -10.755 -1.519 7.406 1.00 93.25 102 LYS A O 1
ATOM 813 N N . ASP A 1 103 ? -12.378 -1.568 5.856 1.00 93.81 103 ASP A N 1
ATOM 814 C CA . ASP A 1 103 ? -12.977 -2.824 6.308 1.00 93.81 103 ASP A CA 1
ATOM 815 C C . ASP A 1 103 ? -11.974 -3.986 6.191 1.00 93.81 103 ASP A C 1
ATOM 817 O O . ASP A 1 103 ? -11.857 -4.813 7.099 1.00 93.81 103 ASP A O 1
ATOM 821 N N . GLN A 1 104 ? -11.176 -4.018 5.116 1.00 94.69 104 GLN A N 1
ATOM 822 C CA . GLN A 1 104 ? -10.084 -4.980 4.957 1.00 94.69 104 GLN A CA 1
ATOM 823 C C . GLN A 1 104 ? -9.030 -4.829 6.057 1.00 94.69 104 GLN A C 1
ATOM 825 O O . GLN A 1 104 ? -8.653 -5.835 6.658 1.00 94.69 104 GLN A O 1
ATOM 830 N N . LEU A 1 105 ? -8.583 -3.610 6.370 1.00 95.81 105 LEU A N 1
ATOM 831 C CA . LEU A 1 105 ? -7.627 -3.358 7.455 1.00 95.81 105 LEU A CA 1
ATOM 832 C C . LEU A 1 105 ? -8.159 -3.867 8.802 1.00 95.81 105 LEU A C 1
ATOM 834 O O . LEU A 1 105 ? -7.473 -4.634 9.484 1.00 95.81 105 LEU A O 1
ATOM 838 N N . ILE A 1 106 ? -9.408 -3.538 9.141 1.00 95.81 106 ILE A N 1
ATOM 839 C CA . ILE A 1 106 ? -10.068 -4.011 10.367 1.00 95.81 106 ILE A CA 1
ATOM 840 C C . ILE A 1 106 ? -10.132 -5.544 10.385 1.00 95.81 106 ILE A C 1
ATOM 842 O O . ILE A 1 106 ? -9.742 -6.172 11.370 1.00 95.81 106 ILE A O 1
ATOM 846 N N . SER A 1 107 ? -10.520 -6.175 9.270 1.00 95.12 107 SER A N 1
ATOM 847 C CA . SER A 1 107 ? -10.576 -7.641 9.154 1.00 95.12 107 SER A CA 1
ATOM 848 C C . SER A 1 107 ? -9.211 -8.327 9.329 1.00 95.12 107 SER A C 1
ATOM 850 O O . SER A 1 107 ? -9.140 -9.507 9.675 1.00 95.12 107 SER A O 1
ATOM 852 N N . LYS A 1 108 ? -8.109 -7.596 9.102 1.00 95.19 108 LYS A N 1
ATOM 853 C CA . LYS A 1 108 ? -6.725 -8.062 9.292 1.00 95.19 108 LYS A CA 1
ATOM 854 C C . LYS A 1 108 ? -6.155 -7.727 10.673 1.00 95.19 108 LYS A C 1
ATOM 856 O O . LYS A 1 108 ? -4.968 -7.981 10.912 1.00 95.19 108 LYS A O 1
ATOM 861 N N . GLY A 1 109 ? -6.990 -7.222 11.582 1.00 96.25 109 GLY A N 1
ATOM 862 C CA . GLY A 1 109 ? -6.642 -6.940 12.971 1.00 96.25 109 GLY A CA 1
ATOM 863 C C . GLY A 1 109 ? -5.981 -5.582 13.186 1.00 96.25 109 GLY A C 1
ATOM 864 O O . GLY A 1 109 ? -5.279 -5.420 14.180 1.00 96.25 109 GLY A O 1
ATOM 865 N N . TYR A 1 110 ? -6.150 -4.637 12.259 1.00 96.62 110 TYR A N 1
ATOM 866 C CA . TYR A 1 110 ? -5.767 -3.250 12.501 1.00 96.62 110 TYR A CA 1
ATOM 867 C C . TYR A 1 110 ? -6.833 -2.540 13.331 1.00 96.62 110 TYR A C 1
ATOM 869 O O . TYR A 1 110 ? -8.032 -2.699 13.100 1.00 96.62 110 TYR A O 1
ATOM 877 N N . THR A 1 111 ? -6.380 -1.714 14.265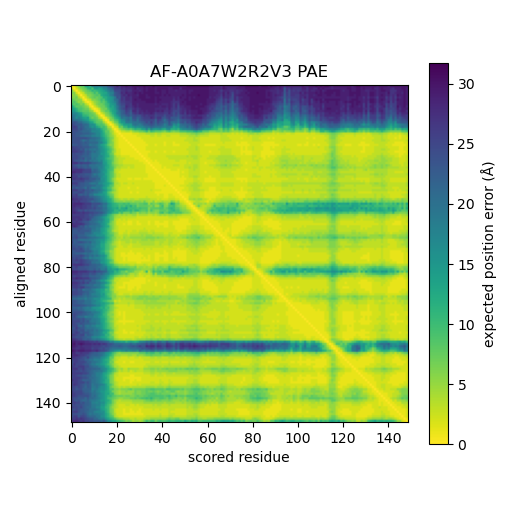 1.00 96.44 111 THR A N 1
ATOM 878 C CA . THR A 1 111 ? -7.233 -0.837 15.063 1.00 96.44 111 THR A CA 1
ATOM 879 C C . THR A 1 111 ? -7.231 0.547 14.437 1.00 96.44 111 THR A C 1
ATOM 881 O O . THR A 1 111 ? -6.169 1.103 14.164 1.00 96.44 111 THR A O 1
ATOM 884 N N . TYR A 1 112 ? -8.415 1.111 14.224 1.00 94.31 112 TYR A N 1
ATOM 885 C CA . TYR A 1 112 ? -8.558 2.513 13.847 1.00 94.31 112 TYR A CA 1
ATOM 886 C C . TYR A 1 112 ? -8.179 3.409 15.034 1.00 94.31 112 TYR A C 1
ATOM 888 O O . TYR A 1 112 ? -8.775 3.289 16.106 1.00 94.31 112 TYR A O 1
ATOM 896 N N . THR A 1 113 ? -7.186 4.280 14.856 1.00 90.25 113 THR A N 1
ATOM 897 C CA . THR A 1 113 ? -6.623 5.121 15.931 1.00 90.25 113 THR A CA 1
ATOM 898 C C . THR A 1 113 ? -7.004 6.595 15.825 1.00 90.25 113 THR A C 1
ATOM 900 O O . THR A 1 113 ? -6.781 7.340 16.775 1.00 90.25 113 THR A O 1
ATOM 903 N N . GLY A 1 114 ? -7.674 7.004 14.745 1.00 73.81 114 GLY A N 1
ATOM 904 C CA . GLY A 1 114 ? -8.297 8.322 14.633 1.00 73.81 114 GLY A CA 1
ATOM 905 C C . GLY A 1 114 ? -7.783 9.185 13.480 1.00 73.81 114 GLY A C 1
ATOM 906 O O . GLY A 1 114 ? -6.997 8.752 12.640 1.00 73.81 114 GLY A O 1
ATOM 907 N N . LEU A 1 115 ? -8.307 10.414 13.443 1.00 65.25 115 LEU A N 1
ATOM 908 C CA . LEU A 1 115 ? -8.092 11.439 12.420 1.00 65.25 115 LEU A CA 1
ATOM 909 C C . LEU A 1 115 ? -7.232 12.554 13.023 1.00 65.25 115 LEU A C 1
ATOM 911 O O . LEU A 1 115 ? -7.784 13.530 13.529 1.00 65.25 115 LEU A O 1
ATOM 915 N N . GLU A 1 116 ? -5.900 12.462 12.978 1.00 52.19 116 GLU A N 1
ATOM 916 C CA . GLU A 1 116 ? -5.105 13.654 13.325 1.00 52.19 116 GLU A CA 1
ATOM 917 C C . GLU A 1 116 ? -5.226 14.757 12.263 1.00 52.19 116 GLU A C 1
ATOM 919 O O . GLU A 1 116 ? -4.932 15.907 12.555 1.00 52.19 116 GLU A O 1
ATOM 924 N N . ASN A 1 117 ? -5.771 14.463 11.076 1.00 55.31 117 ASN A N 1
ATOM 925 C CA . ASN A 1 117 ? -6.234 15.448 10.098 1.00 55.31 117 ASN A CA 1
ATOM 926 C C . ASN A 1 117 ? -7.354 14.820 9.248 1.00 55.31 117 ASN A C 1
ATOM 928 O O . ASN A 1 117 ? -7.197 13.692 8.793 1.00 55.31 117 ASN A O 1
ATOM 932 N N . PHE A 1 118 ? -8.455 15.540 8.978 1.00 67.25 118 PHE A N 1
ATOM 933 C CA . PHE A 1 118 ? -9.656 15.067 8.241 1.00 67.25 118 PHE A CA 1
ATOM 934 C C . PHE A 1 118 ? -9.403 14.406 6.869 1.00 67.25 118 PHE A C 1
ATOM 936 O O . PHE A 1 118 ? -10.326 13.884 6.252 1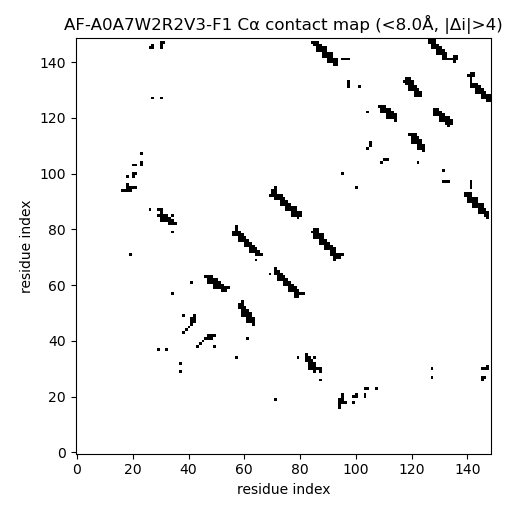.00 67.25 118 PHE A O 1
ATOM 943 N N . GLN A 1 119 ? -8.173 14.466 6.369 1.00 82.88 119 GLN A N 1
ATOM 944 C CA . GLN A 1 119 ? -7.776 13.944 5.071 1.00 82.88 119 GLN A CA 1
ATOM 945 C C . GLN A 1 119 ? -7.307 12.487 5.125 1.00 82.88 119 GLN A C 1
ATOM 947 O O . GLN A 1 119 ? -7.277 11.862 4.071 1.00 82.88 119 GLN A O 1
ATOM 952 N N . PHE A 1 120 ? -6.961 11.934 6.297 1.00 88.56 120 PHE A N 1
ATOM 953 C CA . PHE A 1 120 ? -6.457 10.560 6.415 1.00 88.56 120 PHE A CA 1
ATOM 954 C C . PHE A 1 120 ? -7.036 9.820 7.623 1.00 88.56 120 PHE A C 1
ATOM 956 O O . PHE A 1 120 ? -6.933 10.303 8.747 1.00 88.56 120 PHE A O 1
ATOM 963 N N . SER A 1 121 ? -7.550 8.609 7.404 1.00 92.88 121 SER A N 1
ATOM 964 C CA . SER A 1 121 ? -7.812 7.646 8.479 1.00 92.88 121 SER A CA 1
ATOM 965 C C . SER A 1 121 ? -6.549 6.865 8.827 1.00 92.88 121 SER A C 1
ATOM 967 O O . SER A 1 121 ? -5.959 6.226 7.950 1.00 92.88 121 SER A O 1
ATOM 969 N N . GLU A 1 122 ? -6.176 6.856 10.106 1.00 94.31 122 GLU A N 1
ATOM 970 C CA . GLU A 1 122 ? -5.061 6.060 10.615 1.00 94.31 122 GLU A CA 1
ATOM 971 C C . GLU A 1 122 ? -5.513 4.698 11.162 1.00 94.31 122 GLU A C 1
ATOM 973 O O . GLU A 1 122 ? -6.483 4.585 11.917 1.00 94.31 122 GLU A O 1
ATOM 978 N N . PHE A 1 123 ? -4.765 3.657 10.793 1.00 95.19 123 PHE A N 1
ATOM 979 C CA . PHE A 1 123 ? -4.929 2.286 11.259 1.00 95.19 123 PHE A CA 1
ATOM 980 C C . PHE A 1 123 ? -3.588 1.732 11.736 1.00 95.19 123 PHE A C 1
ATOM 982 O O . PHE A 1 123 ? -2.614 1.733 10.979 1.00 95.19 123 PHE A O 1
ATOM 989 N N . LYS A 1 124 ? -3.542 1.189 12.957 1.00 95.31 124 LYS A N 1
ATOM 990 C CA . LYS A 1 124 ? -2.324 0.608 13.541 1.00 95.31 124 LYS A CA 1
ATOM 991 C C . LYS A 1 124 ? -2.486 -0.867 13.887 1.00 95.31 124 LYS A C 1
ATOM 993 O O . LYS A 1 124 ? -3.539 -1.302 14.355 1.00 95.31 124 LYS A O 1
ATOM 998 N N . LYS A 1 125 ? -1.411 -1.630 13.699 1.00 95.69 125 LYS A N 1
ATOM 999 C CA . LYS A 1 125 ? -1.271 -3.018 14.152 1.00 95.69 125 LYS A CA 1
ATOM 1000 C C . LYS A 1 125 ? 0.194 -3.315 14.435 1.00 95.69 125 LYS A C 1
ATOM 1002 O O . LYS A 1 125 ? 1.014 -3.280 13.524 1.00 95.69 125 LYS A O 1
ATOM 1007 N N . ASN A 1 126 ? 0.523 -3.693 15.669 1.00 92.94 126 ASN A N 1
ATOM 1008 C CA . ASN A 1 126 ? 1.914 -3.854 16.103 1.00 92.94 126 ASN A CA 1
ATOM 1009 C C . ASN A 1 126 ? 2.724 -2.586 15.775 1.00 92.94 126 ASN A C 1
ATOM 1011 O O . ASN A 1 126 ? 2.393 -1.514 16.266 1.00 92.94 126 ASN A O 1
ATOM 1015 N N . LYS A 1 127 ? 3.750 -2.720 14.930 1.00 91.88 127 LYS A N 1
ATOM 1016 C CA . LYS A 1 127 ? 4.568 -1.623 14.410 1.00 91.88 127 LYS A CA 1
ATOM 1017 C C . LYS A 1 127 ? 4.036 -1.044 13.097 1.00 91.88 127 LYS A C 1
ATOM 1019 O O . LYS A 1 127 ? 4.495 -0.003 12.665 1.00 91.88 127 LYS A O 1
ATOM 1024 N N . SER A 1 128 ? 3.085 -1.698 12.442 1.00 94.25 128 SER A N 1
ATOM 1025 C CA . SER A 1 128 ? 2.594 -1.306 11.122 1.00 94.25 128 SER A CA 1
ATOM 1026 C C . SER A 1 128 ? 1.545 -0.201 11.234 1.00 94.25 128 SER A C 1
ATOM 1028 O O . SER A 1 128 ? 0.567 -0.339 11.975 1.00 94.25 128 SER A O 1
ATOM 1030 N N . VAL A 1 129 ? 1.716 0.859 10.447 1.00 95.12 129 VAL A N 1
ATOM 1031 C CA . VAL A 1 129 ? 0.791 1.993 10.349 1.00 95.12 129 VAL A CA 1
ATOM 1032 C C . VAL A 1 129 ? 0.340 2.171 8.908 1.00 95.12 129 VAL A C 1
ATOM 1034 O O . VAL A 1 129 ? 1.160 2.221 7.991 1.00 95.12 129 VAL A O 1
ATOM 1037 N N . PHE A 1 130 ? -0.972 2.290 8.723 1.00 95.88 130 PHE A N 1
ATOM 1038 C CA . PHE A 1 130 ? -1.622 2.623 7.461 1.00 95.88 130 PHE A CA 1
ATOM 1039 C C . PHE A 1 130 ? -2.338 3.965 7.599 1.00 95.88 130 PHE A C 1
ATOM 1041 O O . PHE A 1 130 ? -3.161 4.142 8.494 1.00 95.88 130 PHE A O 1
ATOM 1048 N N . LEU A 1 131 ? -2.066 4.883 6.676 1.00 94.75 131 LEU A N 1
ATOM 1049 C CA . LEU A 1 131 ? -2.796 6.138 6.513 1.00 94.75 131 LEU A CA 1
ATOM 1050 C C . LEU A 1 131 ? -3.561 6.068 5.195 1.00 94.75 131 LEU A C 1
ATOM 1052 O O . LEU A 1 131 ? -2.955 6.066 4.124 1.00 94.75 131 LEU A O 1
ATOM 1056 N N . VAL A 1 132 ? -4.885 5.985 5.262 1.00 94.50 132 VAL A N 1
ATOM 1057 C CA . VAL A 1 132 ? -5.761 5.900 4.085 1.00 94.50 132 VAL A CA 1
ATOM 1058 C C . VAL A 1 132 ? -6.359 7.274 3.823 1.00 94.50 132 VAL A C 1
ATOM 1060 O O . VAL A 1 132 ? -7.026 7.816 4.700 1.00 94.50 132 VAL A O 1
ATOM 1063 N N . SER A 1 133 ? -6.131 7.838 2.636 1.00 92.12 133 SER A N 1
ATOM 1064 C CA . SER A 1 133 ? -6.709 9.131 2.260 1.00 92.12 133 SER A CA 1
ATOM 1065 C C . SER A 1 133 ? -8.232 9.042 2.161 1.00 92.12 133 SER A C 1
ATOM 1067 O O . SER A 1 133 ? -8.764 8.165 1.481 1.00 92.12 133 SER A O 1
ATOM 1069 N N . GLU A 1 134 ? -8.925 9.985 2.793 1.00 88.69 134 GLU A N 1
ATOM 1070 C CA . GLU A 1 134 ? -10.375 10.183 2.665 1.00 88.69 134 GLU A CA 1
ATOM 1071 C C . GLU A 1 134 ? -10.749 10.848 1.341 1.00 88.69 134 GLU A C 1
ATOM 1073 O O . GLU A 1 134 ? -11.870 10.707 0.854 1.00 88.69 134 GLU A O 1
ATOM 1078 N N . ILE A 1 135 ? -9.804 11.591 0.762 1.00 86.62 135 ILE A N 1
ATOM 1079 C CA . ILE A 1 135 ? -10.009 12.384 -0.445 1.00 86.62 135 ILE A CA 1
ATOM 1080 C C . ILE A 1 135 ? -9.207 11.732 -1.579 1.00 86.62 135 ILE A C 1
ATOM 1082 O O . ILE A 1 135 ? -7.989 11.557 -1.439 1.00 86.62 135 ILE A O 1
ATOM 1086 N N . PRO A 1 136 ? -9.843 11.344 -2.697 1.00 84.56 136 PRO A N 1
ATOM 1087 C CA . PRO A 1 136 ? -9.106 10.873 -3.859 1.00 84.56 136 PRO A CA 1
ATOM 1088 C C . PRO A 1 136 ? -8.273 12.014 -4.460 1.00 84.56 136 PRO A C 1
ATOM 1090 O O . PRO A 1 136 ? -8.601 13.191 -4.316 1.00 84.56 136 PRO A O 1
ATOM 1093 N N . SER A 1 137 ? -7.196 11.675 -5.166 1.00 84.62 137 SER A N 1
ATOM 1094 C CA . SER A 1 137 ? -6.438 12.656 -5.949 1.00 84.62 137 SER A CA 1
ATOM 1095 C C . SER A 1 137 ? -7.305 13.288 -7.045 1.00 84.62 137 SER A C 1
ATOM 1097 O O . SER A 1 137 ? -8.365 12.761 -7.375 1.00 84.62 137 SER A O 1
ATOM 1099 N N . GLU A 1 138 ? -6.798 14.328 -7.712 1.00 82.94 138 GLU A N 1
ATOM 1100 C CA . GLU A 1 138 ? -7.458 14.940 -8.881 1.00 82.94 138 GLU A CA 1
ATOM 1101 C C . GLU A 1 138 ? -7.838 13.902 -9.959 1.00 82.94 138 GLU A C 1
ATOM 1103 O O . GLU A 1 138 ? -8.941 13.941 -10.495 1.00 82.94 138 GLU A O 1
ATOM 1108 N N . ASP A 1 139 ? -6.987 12.893 -10.182 1.00 81.62 139 ASP A N 1
ATOM 1109 C CA . ASP A 1 139 ? -7.258 11.773 -11.102 1.00 81.62 139 ASP A CA 1
ATOM 1110 C C . ASP A 1 139 ? -8.233 10.698 -10.562 1.00 81.62 139 ASP A C 1
ATOM 1112 O O . ASP A 1 139 ? -8.357 9.620 -11.147 1.00 81.62 139 ASP A O 1
ATOM 1116 N N . GLY A 1 140 ? -8.866 10.910 -9.406 1.00 83.56 140 GLY A N 1
ATOM 1117 C CA . GLY A 1 140 ? -9.775 9.940 -8.785 1.00 83.56 140 GLY A CA 1
ATOM 1118 C C . GLY A 1 140 ? -9.095 8.733 -8.121 1.00 83.56 140 GLY A C 1
ATOM 1119 O O . GLY A 1 140 ? -9.751 7.717 -7.899 1.00 83.56 140 GLY A O 1
ATOM 1120 N N . LYS A 1 141 ? -7.789 8.802 -7.825 1.00 90.00 141 LYS A N 1
ATOM 1121 C CA . LYS A 1 141 ? -7.030 7.699 -7.211 1.00 90.00 141 LYS A CA 1
ATOM 1122 C C . LYS A 1 141 ? -7.033 7.809 -5.690 1.00 90.00 141 LYS A C 1
ATOM 1124 O O . LYS A 1 141 ? -6.725 8.870 -5.147 1.00 90.00 141 LYS A O 1
ATOM 1129 N N . THR A 1 142 ? -7.282 6.702 -5.001 1.00 92.88 142 THR A N 1
ATOM 1130 C CA . THR A 1 142 ? -7.106 6.614 -3.545 1.00 92.88 142 THR A CA 1
ATOM 1131 C C . THR A 1 142 ? -5.617 6.506 -3.220 1.00 92.88 142 THR A C 1
ATOM 1133 O O . THR A 1 142 ? -4.889 5.749 -3.865 1.00 92.88 142 THR A O 1
ATOM 1136 N N . GLN A 1 143 ? -5.154 7.259 -2.223 1.00 94.50 143 GLN A N 1
ATOM 1137 C CA . GLN A 1 143 ? -3.772 7.204 -1.742 1.00 94.50 143 GLN A CA 1
ATOM 1138 C C . GLN A 1 143 ? -3.726 6.506 -0.386 1.00 94.50 143 GLN A C 1
ATOM 1140 O O . GLN A 1 143 ? -4.530 6.802 0.498 1.00 94.50 143 GLN A O 1
ATOM 1145 N N . VAL A 1 144 ? -2.776 5.592 -0.220 1.00 95.75 144 VAL A N 1
ATOM 1146 C CA . VAL A 1 144 ? -2.505 4.905 1.041 1.00 95.75 144 VAL A CA 1
ATOM 1147 C C . VAL A 1 144 ? -1.020 5.023 1.338 1.00 95.75 144 VAL A C 1
ATOM 1149 O O . VAL A 1 144 ? -0.187 4.685 0.499 1.00 95.75 144 VAL A O 1
ATOM 1152 N N . LYS A 1 145 ? -0.681 5.484 2.539 1.00 95.88 145 LYS A N 1
ATOM 1153 C CA . LYS A 1 145 ? 0.692 5.479 3.038 1.00 95.88 145 LYS A CA 1
ATOM 1154 C C . LYS A 1 145 ? 0.866 4.352 4.040 1.00 95.88 145 LYS A C 1
ATOM 1156 O O . LYS A 1 145 ? 0.000 4.153 4.888 1.00 95.88 145 LYS A O 1
ATOM 1161 N N . VAL A 1 146 ? 1.977 3.630 3.945 1.00 97.00 146 VAL A N 1
ATOM 1162 C CA . VAL A 1 146 ? 2.278 2.505 4.840 1.00 97.00 146 VAL A CA 1
ATOM 1163 C C . VAL A 1 146 ? 3.687 2.652 5.391 1.00 97.00 146 VAL A C 1
ATOM 1165 O O . VAL A 1 146 ? 4.622 2.922 4.638 1.00 97.00 146 VAL A O 1
ATOM 1168 N N . ALA A 1 147 ? 3.847 2.477 6.697 1.00 94.69 147 ALA A N 1
ATOM 1169 C CA . ALA A 1 147 ? 5.139 2.537 7.372 1.00 94.69 147 ALA A CA 1
ATOM 1170 C C . ALA A 1 147 ? 5.193 1.552 8.547 1.00 94.69 147 ALA A C 1
ATOM 1172 O O . ALA A 1 147 ? 4.159 1.070 9.008 1.00 94.69 147 ALA A O 1
ATOM 1173 N N . SER A 1 148 ? 6.406 1.274 9.027 1.00 91.62 148 SER A N 1
ATOM 1174 C CA . SER A 1 148 ? 6.634 0.613 10.313 1.00 91.62 148 SER A CA 1
ATOM 1175 C C . SER A 1 148 ? 7.224 1.620 11.304 1.00 91.62 148 SER A C 1
ATOM 1177 O O . SER A 1 148 ? 8.219 2.267 10.980 1.00 91.62 148 SER A O 1
ATOM 1179 N N . GLU A 1 149 ? 6.623 1.721 12.488 1.00 79.12 149 GLU A N 1
ATOM 1180 C CA . GLU A 1 149 ? 7.114 2.434 13.680 1.00 79.12 149 GLU A CA 1
ATOM 1181 C C . GLU A 1 149 ? 8.149 1.613 14.475 1.00 79.12 149 GLU A C 1
ATOM 1183 O O . GLU A 1 149 ? 8.116 0.355 14.443 1.00 79.12 149 GLU A O 1
#

Organism: NCBI:txid2761487

pLDDT: mean 85.02, std 16.34, range [39.16, 97.94]

Foldseek 3Di:
DPPVVVVVVVVPPPPLLVQDDDPPVLLQVLQFAFLVCVCCCCCVPVNWDWPDDDVVQSKTKTKDDPPPDPQQMKIWIWGDPDRGGTKIKIKGHQSHDLVVNVVSLVVVPWDFPDPPDPQWTWTDDQQKIKTWGPDADPNNITIIMIGGD

Solvent-accessible surface area (backbone atoms only — not comparable to full-atom values): 8200 Å² total; per-residue (Å²): 140,78,78,66,68,66,64,63,64,69,66,76,70,71,75,68,70,73,53,63,85,74,64,61,66,60,58,58,53,51,21,58,39,46,57,93,48,42,61,58,49,41,34,76,73,65,64,33,44,81,74,45,78,39,74,93,68,42,31,41,28,34,35,38,61,48,93,86,34,71,49,51,24,41,35,42,35,41,39,39,85,49,60,51,42,22,37,35,51,32,42,30,22,62,40,44,48,64,66,58,52,51,52,49,42,44,76,72,63,31,44,78,76,50,62,95,44,94,54,33,48,33,32,40,41,96,46,39,38,37,37,38,36,71,56,54,45,97,88,45,26,33,41,34,38,38,35,60,109

Sequence (149 aa):
MKKILTLALCLSLANTAMSKNLDIILLENLTSKSFASLDRYMIDYYGFEKIRNNKDNLQSTYGKTYKHDLDNTVVIKVISSNDTSNVLDVSLAKNYNVQEIKDQLISKGYTYTGLENFQFSEFKKNKSVFLVSEIPSEDGKTQVKVASE

Mean predicted aligned error: 8.23 Å

Radius of gyration: 18.14 Å; Cα contacts (8 Å, |Δi|>4): 278; chains: 1; bounding box: 69×29×36 Å